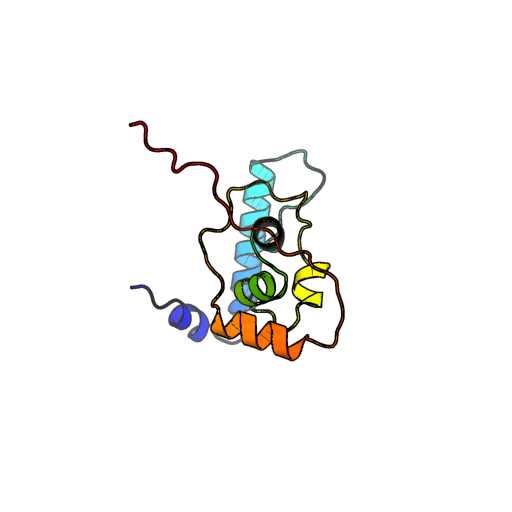Protein AF-A0A840Y931-F1 (afdb_monomer)

Solvent-accessible surface area (backbone atoms only — not comparable to full-atom values): 7935 Å² total; per-residue (Å²): 135,86,66,68,71,61,68,65,74,71,53,57,96,63,45,62,60,52,50,54,51,51,54,47,53,51,45,46,51,54,44,49,70,76,49,74,85,64,96,70,85,75,50,86,59,50,59,57,20,39,54,44,2,21,30,55,71,76,38,55,54,31,36,36,5,39,62,72,72,43,83,43,45,64,62,50,60,68,80,37,39,52,53,90,60,39,87,63,76,69,62,85,77,76,48,55,64,71,57,15,51,52,34,39,63,78,41,70,85,64,83,76,94,73,81,85,74,80,90,69,83,90,82,87,80,79,86,128

Organism: NCBI:txid693023

Radius of gyration: 18.55 Å; Cα contacts (8 Å, |Δi|>4): 107; chains: 1; bounding box: 59×36×40 Å

Sequence (128 aa):
MVRWVSIVGALGPGDFDRLQRRVTALLSRANALAFPNRRASVTLYTARHLAAAAAKCVFDQAGVAALLGHRSTATAGAHYGRRSRAQFAPPTARPDPALAARIAELNSGRGNTTRPITSQRPGDATPG

pLDDT: mean 75.12, std 17.84, range [35.53, 91.5]

Structure (mmCIF, N/CA/C/O backbone):
data_AF-A0A840Y931-F1
#
_entry.id   AF-A0A840Y931-F1
#
loop_
_atom_site.group_PDB
_atom_site.id
_atom_site.type_symbol
_atom_site.label_atom_id
_atom_site.label_alt_id
_atom_site.label_comp_id
_atom_site.label_asym_id
_atom_site.label_entity_id
_atom_site.label_seq_id
_atom_site.pdbx_PDB_ins_code
_atom_site.Cartn_x
_atom_site.Cartn_y
_atom_site.Cartn_z
_atom_site.occupancy
_atom_site.B_iso_or_equiv
_atom_site.auth_seq_id
_atom_site.auth_comp_id
_atom_site.auth_asym_id
_atom_site.auth_atom_id
_atom_site.pdbx_PDB_model_num
ATOM 1 N N . MET A 1 1 ? -2.772 -26.741 -2.389 1.00 36.78 1 MET A N 1
ATOM 2 C CA . MET A 1 1 ? -2.293 -25.536 -3.104 1.00 36.78 1 MET A CA 1
ATOM 3 C C . MET A 1 1 ? -3.514 -24.739 -3.560 1.00 36.78 1 MET A C 1
ATOM 5 O O . MET A 1 1 ? -4.172 -25.141 -4.509 1.00 36.78 1 MET A O 1
ATOM 9 N N . VAL A 1 2 ? -3.918 -23.700 -2.819 1.00 36.84 2 VAL A N 1
ATOM 10 C CA . VAL A 1 2 ? -5.171 -22.969 -3.098 1.00 36.84 2 VAL A CA 1
ATOM 11 C C . VAL A 1 2 ? -4.934 -21.976 -4.238 1.00 36.84 2 VAL A C 1
ATOM 13 O O . VAL A 1 2 ? -4.212 -20.991 -4.088 1.00 36.84 2 VAL A O 1
ATOM 16 N N . ARG A 1 3 ? -5.524 -22.260 -5.401 1.00 40.75 3 ARG A N 1
ATOM 17 C CA . ARG A 1 3 ? -5.450 -21.444 -6.620 1.00 40.75 3 ARG A CA 1
ATOM 18 C C . ARG A 1 3 ? -6.400 -20.245 -6.481 1.00 40.75 3 ARG A C 1
ATOM 20 O O . ARG A 1 3 ? -7.541 -20.302 -6.935 1.00 40.75 3 ARG A O 1
ATOM 27 N N . TRP A 1 4 ? -5.926 -19.175 -5.837 1.00 38.84 4 TRP A N 1
ATOM 28 C CA . TRP A 1 4 ? -6.674 -17.939 -5.524 1.00 38.84 4 TRP A CA 1
ATOM 29 C C . TRP A 1 4 ? -7.435 -17.317 -6.708 1.00 38.84 4 TRP A C 1
ATOM 31 O O . TRP A 1 4 ? -8.484 -16.708 -6.514 1.00 38.84 4 TRP A O 1
ATOM 41 N N . VAL A 1 5 ? -6.952 -17.520 -7.936 1.00 44.88 5 VAL A N 1
ATOM 42 C CA . VAL A 1 5 ? -7.572 -17.002 -9.169 1.00 44.88 5 VAL A CA 1
ATOM 43 C C . VAL A 1 5 ? -8.996 -17.543 -9.384 1.00 44.88 5 VAL A C 1
ATOM 45 O O . VAL A 1 5 ? -9.836 -16.858 -9.959 1.00 44.88 5 VAL A O 1
ATOM 48 N N . SER A 1 6 ? -9.312 -18.726 -8.852 1.00 40.34 6 SER A N 1
ATOM 49 C CA . SER A 1 6 ? -10.611 -19.384 -9.069 1.00 40.34 6 SER A CA 1
ATOM 50 C C . SER A 1 6 ? -11.739 -18.815 -8.197 1.00 40.34 6 SER A C 1
ATOM 52 O O . SER A 1 6 ? -12.903 -18.956 -8.546 1.00 40.34 6 SER A O 1
ATOM 54 N N . ILE A 1 7 ? -11.417 -18.152 -7.078 1.00 51.59 7 ILE A N 1
ATOM 55 C CA . ILE A 1 7 ? -12.429 -17.586 -6.164 1.00 51.59 7 ILE A CA 1
ATOM 56 C C . ILE A 1 7 ? -13.016 -16.290 -6.734 1.00 51.59 7 ILE A C 1
ATOM 58 O O . ILE A 1 7 ? -14.196 -16.009 -6.556 1.00 51.59 7 ILE A O 1
ATOM 62 N N . VAL A 1 8 ? -12.205 -15.503 -7.444 1.00 50.31 8 VAL A N 1
ATOM 63 C CA . VAL A 1 8 ? -12.640 -14.211 -7.995 1.00 50.31 8 VAL A CA 1
ATOM 64 C C . VAL A 1 8 ? -13.405 -14.391 -9.310 1.00 50.31 8 VAL A C 1
ATOM 66 O O . VAL A 1 8 ? -14.320 -13.625 -9.587 1.00 50.31 8 VAL A O 1
ATOM 69 N N . GLY A 1 9 ? -13.088 -15.431 -10.090 1.00 48.31 9 GLY A N 1
ATOM 70 C CA . GLY A 1 9 ? -13.743 -15.709 -11.375 1.00 48.31 9 GLY A CA 1
ATOM 71 C C . GLY A 1 9 ? -15.190 -16.214 -11.286 1.00 48.31 9 GLY A C 1
ATOM 72 O O . GLY A 1 9 ? -15.865 -16.256 -12.306 1.00 48.31 9 GLY A O 1
ATOM 73 N N . ALA A 1 10 ? -15.671 -16.587 -10.095 1.00 55.75 10 ALA A N 1
ATOM 74 C CA . ALA A 1 10 ? -17.025 -17.112 -9.880 1.00 55.75 10 ALA A CA 1
ATOM 75 C C . ALA A 1 10 ? -18.044 -16.050 -9.421 1.00 55.75 10 ALA A C 1
ATOM 77 O O . ALA A 1 10 ? -19.200 -16.377 -9.167 1.00 55.75 10 ALA A O 1
ATOM 78 N N . LEU A 1 11 ? -17.614 -14.797 -9.266 1.00 59.50 11 LEU A N 1
ATOM 79 C CA . LEU A 1 11 ? -18.446 -13.709 -8.764 1.00 59.50 11 LEU A CA 1
ATOM 80 C C . LEU A 1 11 ? -19.190 -13.061 -9.937 1.00 59.50 11 LEU A C 1
ATOM 82 O O . LEU A 1 11 ? -18.570 -12.546 -10.869 1.00 59.50 11 LEU A O 1
ATOM 86 N N . GLY A 1 12 ? -20.519 -13.110 -9.898 1.00 66.06 12 GLY A N 1
ATOM 87 C CA . GLY A 1 12 ? -21.378 -12.474 -10.887 1.00 66.06 12 GLY A CA 1
ATOM 88 C C . GLY A 1 12 ? -21.274 -10.943 -10.849 1.00 66.06 12 GLY A C 1
ATOM 89 O O . GLY A 1 12 ? -20.662 -10.362 -9.942 1.00 66.06 12 GLY A O 1
ATOM 90 N N . PRO A 1 13 ? -21.879 -10.242 -11.822 1.00 69.31 13 PRO A N 1
ATOM 91 C CA . PRO A 1 13 ? -21.916 -8.782 -11.823 1.00 69.31 13 PRO A CA 1
ATOM 92 C C . PRO A 1 13 ? -22.471 -8.243 -10.490 1.00 69.31 13 PRO A C 1
ATOM 94 O O . PRO A 1 13 ? -23.592 -8.561 -10.103 1.00 69.31 13 PRO A O 1
ATOM 97 N N . GLY A 1 14 ? -21.680 -7.444 -9.764 1.00 72.19 14 GLY A N 1
ATOM 98 C CA . GLY A 1 14 ? -22.058 -6.839 -8.474 1.00 72.19 14 GLY A CA 1
ATOM 99 C C . GLY A 1 14 ? -21.663 -7.625 -7.212 1.00 72.19 14 GLY A C 1
ATOM 100 O O . GLY A 1 14 ? -21.750 -7.087 -6.100 1.00 72.19 14 GLY A O 1
ATOM 101 N N . ASP A 1 15 ? -21.161 -8.854 -7.348 1.00 80.56 15 ASP A N 1
ATOM 102 C CA . ASP A 1 15 ? -20.706 -9.655 -6.205 1.00 80.56 15 ASP A CA 1
ATOM 103 C C . ASP A 1 15 ? -19.435 -9.089 -5.560 1.00 80.56 15 ASP A C 1
ATOM 105 O O . ASP A 1 15 ? -19.287 -9.125 -4.334 1.00 80.56 15 ASP A O 1
ATOM 109 N N . PHE A 1 16 ? -18.549 -8.490 -6.362 1.00 78.56 16 PHE A N 1
ATOM 110 C CA . PHE A 1 16 ? -17.375 -7.785 -5.850 1.00 78.56 16 PHE A CA 1
ATOM 111 C C . PHE A 1 16 ? -17.772 -6.605 -4.957 1.00 78.56 16 PHE A C 1
ATOM 113 O O . PHE A 1 16 ? -17.297 -6.507 -3.826 1.00 78.56 16 PHE A O 1
ATOM 120 N N . ASP A 1 17 ? -18.705 -5.760 -5.401 1.00 81.25 17 ASP A N 1
ATOM 121 C CA . ASP A 1 17 ? -19.166 -4.615 -4.611 1.00 81.25 17 ASP A CA 1
ATOM 122 C C . ASP A 1 17 ? -19.851 -5.070 -3.322 1.00 81.25 17 ASP A C 1
ATOM 124 O O . ASP A 1 17 ? -19.678 -4.473 -2.254 1.00 81.25 17 ASP A O 1
ATOM 128 N N . ARG A 1 18 ? -20.629 -6.157 -3.394 1.00 83.19 18 ARG A N 1
ATOM 129 C CA . ARG A 1 18 ? -21.275 -6.755 -2.223 1.00 83.19 18 ARG A CA 1
ATOM 130 C C . ARG A 1 18 ? -20.243 -7.274 -1.226 1.00 83.19 18 ARG A C 1
ATOM 132 O O . ARG A 1 18 ? -20.386 -7.016 -0.027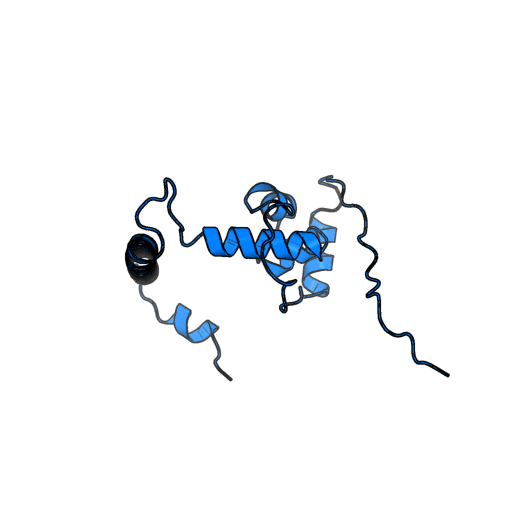 1.00 83.19 18 ARG A O 1
ATOM 139 N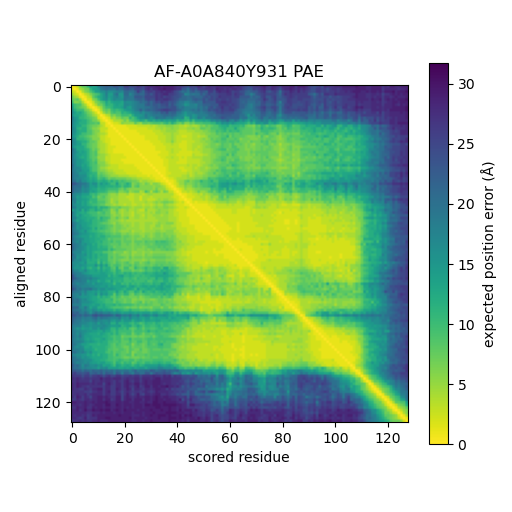 N . LEU A 1 19 ? -19.214 -7.973 -1.700 1.00 85.69 19 LEU A N 1
ATOM 140 C CA . LEU A 1 19 ? -18.099 -8.431 -0.875 1.00 85.69 19 LEU A CA 1
ATOM 141 C C . LEU A 1 19 ? -17.368 -7.238 -0.252 1.00 85.69 19 LEU A C 1
ATOM 143 O O . LEU A 1 19 ? -17.218 -7.184 0.968 1.00 85.69 19 LEU A O 1
ATOM 147 N N . GLN A 1 20 ? -16.991 -6.247 -1.058 1.00 85.50 20 GLN A N 1
ATOM 148 C CA . GLN A 1 20 ? -16.291 -5.049 -0.604 1.00 85.50 20 GLN A CA 1
ATOM 149 C C . GLN A 1 20 ? -17.086 -4.305 0.478 1.00 85.50 20 GLN A C 1
ATOM 151 O O . GLN A 1 20 ? -16.518 -3.950 1.517 1.00 85.50 20 GLN A O 1
ATOM 156 N N . ARG A 1 21 ? -18.403 -4.123 0.297 1.00 86.25 21 ARG A N 1
ATOM 157 C CA . ARG A 1 21 ? -19.286 -3.516 1.310 1.00 86.25 21 ARG A CA 1
ATOM 158 C C . ARG A 1 21 ? -19.293 -4.315 2.610 1.00 86.25 21 ARG A C 1
ATOM 160 O O . ARG A 1 21 ? -19.166 -3.730 3.683 1.00 86.25 21 ARG A O 1
ATOM 167 N N . ARG A 1 22 ? -19.402 -5.643 2.527 1.00 89.44 22 ARG A N 1
ATOM 168 C CA . ARG A 1 22 ? -19.429 -6.523 3.707 1.00 89.44 22 ARG A CA 1
ATOM 169 C C . ARG A 1 22 ? -18.117 -6.493 4.484 1.00 89.44 22 ARG A C 1
ATOM 171 O O . ARG A 1 22 ? -18.151 -6.332 5.701 1.00 89.44 22 ARG A O 1
ATOM 178 N N . VAL A 1 23 ? -16.975 -6.587 3.802 1.00 89.00 23 VAL A N 1
ATOM 179 C CA . VAL A 1 23 ? -15.663 -6.509 4.468 1.00 89.00 23 VAL A CA 1
ATOM 180 C C . VAL A 1 23 ? -15.453 -5.118 5.071 1.00 89.00 23 VAL A C 1
ATOM 182 O O . VAL A 1 23 ? -14.980 -5.012 6.199 1.00 89.00 23 VAL A O 1
ATOM 185 N N . THR A 1 24 ? -15.872 -4.053 4.379 1.00 88.00 24 THR A N 1
ATOM 186 C CA . THR A 1 24 ? -15.815 -2.684 4.921 1.00 88.00 24 THR A CA 1
ATOM 187 C C . THR A 1 24 ? -16.647 -2.548 6.196 1.00 88.00 24 THR A C 1
ATOM 189 O O . THR A 1 24 ? -16.151 -2.025 7.190 1.00 88.00 24 THR A O 1
ATOM 192 N N . ALA A 1 25 ? -17.886 -3.050 6.205 1.00 88.19 25 ALA A N 1
ATOM 193 C CA . ALA A 1 25 ? -18.755 -3.001 7.381 1.00 88.19 25 ALA A CA 1
ATOM 194 C C . ALA A 1 25 ? -18.170 -3.789 8.565 1.00 88.19 25 ALA A C 1
ATOM 196 O O . ALA A 1 25 ? -18.157 -3.295 9.696 1.00 88.19 25 ALA A O 1
ATOM 197 N N . LEU A 1 26 ? -17.635 -4.986 8.301 1.00 91.44 26 LEU A N 1
ATOM 198 C CA . LEU A 1 26 ? -16.978 -5.808 9.316 1.00 91.44 26 LEU A CA 1
ATOM 199 C C . LEU A 1 26 ? -15.762 -5.092 9.913 1.00 91.44 26 LEU A C 1
ATOM 201 O O . LEU A 1 26 ? -15.631 -5.022 11.135 1.00 91.44 26 LEU A O 1
ATOM 205 N N . LEU A 1 27 ? -14.907 -4.524 9.060 1.00 89.69 27 LEU A N 1
ATOM 206 C CA . LEU A 1 27 ? -13.737 -3.771 9.492 1.00 89.69 27 LEU A CA 1
ATOM 207 C C . LEU A 1 27 ? -14.144 -2.563 10.337 1.00 89.69 27 LEU A C 1
ATOM 209 O O . LEU A 1 27 ? -13.585 -2.373 11.410 1.00 89.69 27 LEU A O 1
ATOM 213 N N . SER A 1 28 ? -15.145 -1.789 9.911 1.00 86.94 28 SER A N 1
ATOM 214 C CA . SER A 1 28 ? -15.655 -0.647 10.678 1.00 86.94 28 SER A CA 1
ATOM 215 C C . SER A 1 28 ? -16.120 -1.053 12.076 1.00 86.94 28 SER A C 1
ATOM 217 O O . SER A 1 28 ? -15.774 -0.381 13.050 1.00 86.94 28 SER A O 1
ATOM 219 N N . ARG A 1 29 ? -16.842 -2.176 12.195 1.00 89.44 29 ARG A N 1
ATOM 220 C CA . ARG A 1 29 ? -17.298 -2.706 13.488 1.00 89.44 29 ARG A CA 1
ATOM 221 C C . ARG A 1 29 ? -16.130 -3.150 14.369 1.00 89.44 29 ARG A C 1
ATOM 223 O O . ARG A 1 29 ? -16.054 -2.732 15.520 1.00 89.44 29 ARG A O 1
ATOM 230 N N . ALA A 1 30 ? -15.215 -3.958 13.833 1.00 91.19 30 ALA A N 1
ATOM 231 C CA . ALA A 1 30 ? -14.033 -4.420 14.565 1.00 91.19 30 ALA A CA 1
ATOM 232 C C . ALA A 1 30 ? -13.182 -3.241 15.047 1.00 91.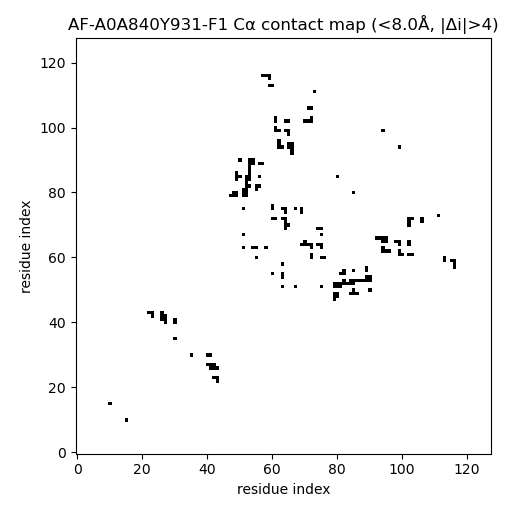19 30 ALA A C 1
ATOM 234 O O . ALA A 1 30 ? -12.724 -3.200 16.186 1.00 91.19 30 ALA A O 1
ATOM 235 N N . ASN A 1 31 ? -13.036 -2.239 14.189 1.00 89.62 31 ASN A N 1
ATOM 236 C CA . ASN A 1 31 ? -12.317 -1.028 14.497 1.00 89.62 31 ASN A CA 1
ATOM 237 C C . ASN A 1 31 ? -13.019 -0.293 15.653 1.00 89.62 31 ASN A C 1
ATOM 239 O O . ASN A 1 31 ? -12.383 -0.030 16.667 1.00 89.62 31 ASN A O 1
ATOM 243 N N . ALA A 1 32 ? -14.324 -0.001 15.574 1.00 88.81 32 ALA A N 1
ATOM 244 C CA . ALA A 1 32 ? -15.068 0.656 16.662 1.00 88.81 32 ALA A CA 1
ATOM 245 C C . ALA A 1 32 ? -14.888 -0.027 18.034 1.00 88.81 32 ALA A C 1
ATOM 247 O O . ALA A 1 32 ? -14.721 0.667 19.031 1.00 88.81 32 ALA A O 1
ATOM 248 N N . LEU A 1 33 ? -14.833 -1.363 18.064 1.00 91.50 33 LEU A N 1
ATOM 249 C CA . LEU A 1 33 ? -14.558 -2.131 19.283 1.00 91.50 33 LEU A CA 1
ATOM 250 C C . LEU A 1 33 ? -13.111 -1.972 19.776 1.00 91.50 33 LEU A C 1
ATOM 252 O O . LEU A 1 33 ? -12.889 -1.756 20.962 1.00 91.50 33 LEU A O 1
ATOM 256 N N . ALA A 1 34 ? -12.126 -2.065 18.879 1.00 90.25 34 ALA A N 1
ATOM 257 C CA . ALA A 1 34 ? -10.708 -2.028 19.244 1.00 90.25 34 ALA A CA 1
ATOM 258 C C . ALA A 1 34 ? -10.203 -0.625 19.621 1.00 90.25 34 ALA A C 1
ATOM 260 O O . ALA A 1 34 ? -9.295 -0.493 20.437 1.00 90.25 34 ALA A O 1
ATOM 261 N N . PHE A 1 35 ? -10.770 0.431 19.029 1.00 88.44 35 PHE A N 1
ATOM 262 C CA . PHE A 1 35 ? -10.384 1.808 19.347 1.00 88.44 35 PHE A CA 1
ATOM 263 C C . PHE A 1 35 ? -11.614 2.734 19.415 1.00 88.44 35 PHE A C 1
ATOM 265 O O . PHE A 1 35 ? -11.920 3.436 18.447 1.00 88.44 35 PHE A O 1
ATOM 272 N N . PRO A 1 36 ? -12.329 2.761 20.548 1.00 85.62 36 PRO A N 1
ATOM 273 C CA . PRO A 1 36 ? -13.607 3.468 20.666 1.00 85.62 36 PRO A CA 1
ATOM 274 C C . PRO A 1 36 ? -13.497 4.997 20.524 1.00 85.62 36 PRO A C 1
ATOM 276 O O . PRO A 1 36 ? -14.421 5.629 20.029 1.00 85.62 36 PRO A O 1
ATOM 279 N N . ASN A 1 37 ? -12.350 5.595 20.874 1.00 88.50 37 ASN A N 1
ATOM 280 C CA . ASN A 1 37 ? -12.188 7.057 20.966 1.00 88.50 37 ASN A CA 1
ATOM 281 C C . ASN A 1 37 ? -11.360 7.687 19.829 1.00 88.50 37 ASN A C 1
ATOM 283 O O . ASN A 1 37 ? -10.928 8.839 19.928 1.00 88.50 37 ASN A O 1
ATOM 287 N N . ARG A 1 38 ? -11.052 6.946 18.758 1.00 79.12 38 ARG A N 1
ATOM 288 C CA . ARG A 1 38 ? -10.158 7.459 17.705 1.00 79.12 38 ARG A CA 1
ATOM 289 C C . ARG A 1 38 ? -10.880 8.426 16.761 1.00 79.12 38 ARG A C 1
ATOM 291 O O . ARG A 1 38 ? -12.025 8.216 16.375 1.00 79.12 38 ARG A O 1
ATOM 298 N N . ARG A 1 39 ? -10.141 9.424 16.272 1.00 77.94 39 ARG A N 1
ATOM 299 C CA . ARG A 1 39 ? -10.640 10.418 15.304 1.00 77.94 39 ARG A CA 1
ATOM 300 C C . ARG A 1 39 ? -10.683 9.920 13.851 1.00 77.94 39 ARG A C 1
ATOM 302 O O . ARG A 1 39 ? -11.295 10.574 13.018 1.00 77.94 39 ARG A O 1
ATOM 309 N N . ALA A 1 40 ? -10.036 8.794 13.526 1.00 78.38 40 ALA A N 1
ATOM 310 C CA . ALA A 1 40 ? -9.903 8.316 12.145 1.00 78.38 40 ALA A CA 1
ATOM 311 C C . ALA A 1 40 ? -10.208 6.817 11.964 1.00 78.38 40 ALA A C 1
ATOM 313 O O . ALA A 1 40 ? -9.738 5.974 12.715 1.00 78.38 40 ALA A O 1
ATOM 314 N N . SER A 1 41 ? -10.968 6.510 10.910 1.00 80.19 41 SER A N 1
ATOM 315 C CA . SER A 1 41 ? -11.247 5.185 10.325 1.00 80.19 41 SER A CA 1
ATOM 316 C C . SER A 1 41 ? -10.020 4.341 9.912 1.00 80.19 41 SER A C 1
ATOM 318 O O . SER A 1 41 ? -9.286 4.799 9.042 1.00 80.19 41 SER A O 1
ATOM 320 N N . VAL A 1 42 ? -9.821 3.103 10.376 1.00 84.81 42 VAL A N 1
ATOM 321 C CA . VAL A 1 42 ? -9.094 2.091 9.584 1.00 84.81 42 VAL A CA 1
ATOM 322 C C . VAL A 1 42 ? -10.026 1.689 8.444 1.00 84.81 42 VAL A C 1
ATOM 324 O O . VAL A 1 42 ? -11.205 1.418 8.668 1.00 84.81 42 VAL A O 1
ATOM 327 N N . THR A 1 43 ? -9.509 1.687 7.221 1.00 85.94 43 THR A N 1
ATOM 328 C CA . THR A 1 43 ? -10.247 1.338 6.001 1.00 85.94 43 THR A CA 1
ATOM 329 C C . THR A 1 43 ? -9.570 0.164 5.301 1.00 85.94 43 THR A C 1
ATOM 331 O O . THR A 1 43 ? -8.429 -0.178 5.618 1.00 85.94 43 THR A O 1
ATOM 334 N N . LEU A 1 44 ? -10.233 -0.420 4.296 1.00 81.69 44 LEU A N 1
ATOM 335 C CA . LEU A 1 44 ? -9.625 -1.454 3.445 1.00 81.69 44 LEU A CA 1
ATOM 336 C C . LEU A 1 44 ? -8.297 -0.993 2.826 1.00 81.69 44 LEU A C 1
ATOM 338 O O . LEU A 1 44 ? -7.376 -1.785 2.637 1.00 81.69 44 LEU A O 1
ATOM 342 N N . TYR A 1 45 ? -8.169 0.308 2.562 1.00 84.38 45 TYR A N 1
ATOM 343 C CA . TYR A 1 45 ? -6.955 0.884 2.003 1.00 84.38 45 TYR A CA 1
ATOM 344 C C . TYR A 1 45 ? -5.831 1.016 3.030 1.00 84.38 45 TYR A C 1
ATOM 346 O O . TYR A 1 45 ? -4.665 0.979 2.639 1.00 84.38 45 TYR A O 1
ATOM 354 N N . THR A 1 46 ? -6.129 1.115 4.330 1.00 85.62 46 THR A N 1
ATOM 355 C CA . THR A 1 46 ? -5.110 1.290 5.379 1.00 85.62 46 THR A CA 1
ATOM 356 C C . THR A 1 46 ? -4.069 0.171 5.344 1.00 85.62 46 THR A C 1
ATOM 358 O O . THR A 1 46 ? -2.872 0.455 5.360 1.00 85.62 46 THR A O 1
ATOM 361 N N . ALA A 1 47 ? -4.501 -1.084 5.198 1.00 81.25 47 ALA A N 1
ATOM 362 C CA . ALA A 1 47 ? -3.587 -2.220 5.076 1.00 81.25 47 ALA A CA 1
ATOM 363 C C . ALA A 1 47 ? -2.681 -2.095 3.838 1.00 81.25 47 ALA A C 1
ATOM 365 O O . ALA A 1 47 ? -1.467 -2.267 3.938 1.00 81.25 47 ALA A O 1
ATOM 366 N N . ARG A 1 48 ? -3.244 -1.697 2.687 1.00 84.94 48 ARG A N 1
ATOM 367 C CA . ARG A 1 48 ? -2.478 -1.463 1.450 1.00 84.94 48 ARG A CA 1
ATOM 368 C C . ARG A 1 48 ? -1.465 -0.324 1.614 1.00 84.94 48 ARG A C 1
ATOM 370 O O . ARG A 1 48 ? -0.344 -0.437 1.127 1.00 84.94 48 ARG A O 1
ATOM 377 N N . HIS A 1 49 ? -1.816 0.742 2.339 1.00 88.12 49 HIS A N 1
ATOM 378 C CA . HIS A 1 49 ? -0.892 1.835 2.655 1.00 88.12 49 HIS A CA 1
ATOM 379 C C . HIS A 1 49 ? 0.279 1.381 3.530 1.00 88.12 49 HIS A C 1
ATOM 381 O O . HIS A 1 49 ? 1.411 1.784 3.260 1.00 88.12 49 HIS A O 1
ATOM 387 N N . LEU A 1 50 ? 0.020 0.566 4.554 1.00 88.19 50 LEU A N 1
ATOM 388 C CA . LEU A 1 50 ? 1.053 0.074 5.469 1.00 88.19 50 LEU A CA 1
ATOM 389 C C . LEU A 1 50 ? 1.969 -0.948 4.786 1.00 88.19 50 LEU A C 1
ATOM 391 O O . LEU A 1 50 ? 3.189 -0.838 4.899 1.00 88.19 50 LEU A O 1
ATOM 395 N N . ALA A 1 51 ? 1.405 -1.865 3.997 1.00 85.69 51 ALA A N 1
ATOM 396 C CA . ALA A 1 51 ? 2.178 -2.815 3.197 1.00 85.69 51 ALA A CA 1
ATOM 397 C C . ALA A 1 51 ? 3.093 -2.097 2.190 1.00 85.69 51 ALA A C 1
ATOM 399 O O . ALA A 1 51 ? 4.281 -2.401 2.090 1.00 85.69 51 ALA A O 1
ATOM 400 N N . ALA A 1 52 ? 2.570 -1.086 1.492 1.00 88.69 52 ALA A N 1
ATOM 401 C CA . ALA A 1 52 ? 3.360 -0.270 0.577 1.00 88.69 52 ALA A CA 1
ATOM 402 C C . ALA A 1 52 ? 4.452 0.540 1.297 1.00 88.69 52 ALA A C 1
ATOM 404 O O . ALA A 1 52 ? 5.556 0.668 0.773 1.00 88.69 52 ALA A O 1
ATOM 405 N N . ALA A 1 53 ? 4.173 1.080 2.489 1.00 89.62 53 ALA A N 1
ATOM 406 C CA . ALA A 1 53 ? 5.176 1.776 3.293 1.00 89.62 53 ALA A CA 1
ATOM 407 C C . ALA A 1 53 ? 6.340 0.846 3.665 1.00 89.62 53 ALA A C 1
ATOM 409 O O . ALA A 1 53 ? 7.492 1.223 3.456 1.00 89.62 53 ALA A O 1
ATOM 410 N N . ALA A 1 54 ? 6.042 -0.374 4.127 1.00 89.69 54 ALA A N 1
ATOM 411 C CA . ALA A 1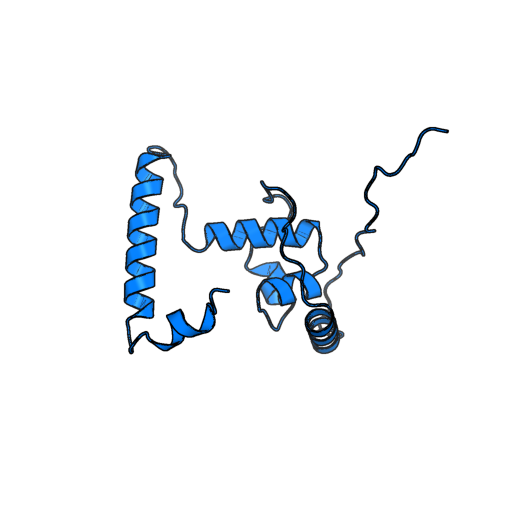 54 ? 7.048 -1.389 4.438 1.00 89.69 54 ALA A CA 1
ATOM 412 C C . ALA A 1 54 ? 7.851 -1.807 3.193 1.00 89.69 54 ALA A C 1
ATOM 414 O O . ALA A 1 54 ? 9.077 -1.877 3.241 1.00 89.69 54 ALA A O 1
ATOM 415 N N . ALA A 1 55 ? 7.187 -2.005 2.049 1.00 88.94 55 ALA A N 1
ATOM 416 C CA . ALA A 1 55 ? 7.856 -2.334 0.791 1.00 88.94 55 ALA A CA 1
ATOM 417 C C . ALA A 1 55 ? 8.825 -1.238 0.333 1.00 88.94 55 ALA A C 1
ATOM 419 O O . ALA A 1 55 ? 9.942 -1.544 -0.075 1.00 88.94 55 ALA A O 1
ATOM 420 N N . LYS A 1 56 ? 8.450 0.039 0.475 1.00 89.81 56 LYS A N 1
ATOM 421 C CA . LYS A 1 56 ? 9.318 1.180 0.137 1.00 89.81 56 LYS A CA 1
ATOM 422 C C . LYS A 1 56 ? 10.576 1.269 1.003 1.00 89.81 56 LYS A C 1
ATOM 424 O O . LYS A 1 56 ? 11.494 1.988 0.615 1.00 89.81 56 LYS A O 1
ATOM 429 N N . CYS A 1 57 ? 10.611 0.625 2.170 1.00 88.62 57 CYS A N 1
ATOM 430 C CA . CYS A 1 57 ? 11.805 0.581 3.017 1.00 88.62 57 CYS A CA 1
ATOM 431 C C . CYS A 1 57 ? 12.853 -0.416 2.507 1.00 88.62 57 CYS A C 1
ATOM 433 O O . CYS A 1 57 ? 14.017 -0.292 2.868 1.00 88.62 57 CYS A O 1
ATOM 435 N N . VAL A 1 58 ? 12.447 -1.387 1.685 1.00 89.94 58 VAL A N 1
ATOM 436 C CA . VAL A 1 58 ? 13.295 -2.513 1.263 1.00 89.94 58 VAL A CA 1
ATOM 437 C C . VAL A 1 58 ? 13.578 -2.483 -0.234 1.00 89.94 58 VAL A C 1
ATOM 439 O O . VAL A 1 58 ? 14.685 -2.796 -0.656 1.00 89.94 58 VAL A O 1
ATOM 442 N N . PHE A 1 59 ? 12.576 -2.129 -1.036 1.00 89.44 59 PHE A N 1
ATOM 443 C CA . PHE A 1 59 ? 12.628 -2.217 -2.489 1.00 89.44 59 PHE A CA 1
ATOM 444 C C . PHE A 1 59 ? 12.680 -0.834 -3.137 1.00 89.44 59 PHE A C 1
ATOM 446 O O . PHE A 1 59 ? 12.236 0.177 -2.577 1.00 89.44 59 PHE A O 1
ATOM 453 N N . ASP A 1 60 ? 13.208 -0.808 -4.353 1.00 88.88 60 ASP A N 1
ATOM 454 C CA . ASP A 1 60 ? 13.165 0.340 -5.243 1.00 88.88 60 ASP A CA 1
ATOM 455 C C . ASP A 1 60 ? 11.744 0.567 -5.796 1.00 88.88 60 ASP A C 1
ATOM 457 O O . ASP A 1 60 ? 10.818 -0.214 -5.568 1.00 88.88 60 ASP A O 1
ATOM 461 N N . GLN A 1 61 ? 11.528 1.670 -6.517 1.00 87.19 61 GLN A N 1
ATOM 462 C CA . GLN A 1 61 ? 10.184 2.002 -6.998 1.00 87.19 61 GLN A CA 1
ATOM 463 C C . GLN A 1 61 ? 9.624 0.969 -7.979 1.00 87.19 61 GLN A C 1
ATOM 465 O O . GLN A 1 61 ? 8.419 0.711 -7.947 1.00 87.19 61 GLN A O 1
ATOM 470 N N . ALA A 1 62 ? 10.471 0.378 -8.825 1.00 88.62 62 ALA A N 1
ATOM 471 C CA . ALA A 1 62 ? 10.054 -0.653 -9.765 1.00 88.62 62 ALA A CA 1
ATOM 472 C C . ALA A 1 62 ? 9.664 -1.946 -9.034 1.00 88.62 62 ALA A C 1
ATOM 474 O O . ALA A 1 62 ? 8.598 -2.499 -9.311 1.00 88.62 62 ALA A O 1
ATOM 475 N N . GLY A 1 63 ? 10.436 -2.366 -8.027 1.00 88.38 63 GLY A N 1
ATOM 476 C CA . GLY A 1 63 ? 10.091 -3.491 -7.162 1.00 88.38 63 GLY A CA 1
ATOM 477 C C . GLY A 1 63 ? 8.810 -3.256 -6.357 1.00 88.38 63 GLY A C 1
ATOM 478 O O . GLY A 1 63 ? 7.943 -4.127 -6.303 1.00 88.38 63 GLY A O 1
ATOM 479 N N . VAL A 1 64 ? 8.616 -2.062 -5.788 1.00 89.62 64 VAL A N 1
ATOM 480 C CA . VAL A 1 64 ? 7.357 -1.715 -5.099 1.00 89.62 64 VAL A CA 1
ATOM 481 C C . VAL A 1 64 ? 6.173 -1.728 -6.071 1.00 89.62 64 VAL A C 1
ATOM 483 O O . VAL A 1 64 ? 5.099 -2.220 -5.723 1.00 89.62 64 VAL A O 1
ATOM 486 N N . ALA A 1 65 ? 6.342 -1.204 -7.287 1.00 88.69 65 ALA A N 1
ATOM 487 C CA . ALA A 1 65 ? 5.302 -1.225 -8.310 1.00 88.69 65 ALA A CA 1
ATOM 488 C C . ALA A 1 65 ? 4.946 -2.660 -8.723 1.00 88.69 65 ALA A C 1
ATOM 490 O O . ALA A 1 65 ? 3.762 -2.993 -8.744 1.00 88.69 65 ALA A O 1
ATOM 491 N N . ALA A 1 66 ? 5.944 -3.520 -8.943 1.00 90.44 66 ALA A N 1
ATOM 492 C CA . ALA A 1 66 ? 5.745 -4.937 -9.233 1.00 90.44 66 ALA A CA 1
ATOM 493 C C . ALA A 1 66 ? 4.978 -5.644 -8.103 1.00 90.44 66 ALA A C 1
ATOM 495 O O . ALA A 1 66 ? 3.989 -6.326 -8.362 1.00 90.44 66 ALA A O 1
ATOM 496 N N . LEU A 1 67 ? 5.369 -5.415 -6.844 1.00 89.44 67 LEU A N 1
ATOM 497 C CA . LEU A 1 67 ? 4.729 -6.028 -5.676 1.00 89.44 67 LEU A CA 1
ATOM 498 C C . LEU A 1 67 ? 3.261 -5.603 -5.508 1.00 89.44 67 LEU A C 1
ATOM 500 O O . LEU A 1 67 ? 2.424 -6.388 -5.071 1.00 89.44 67 LEU A O 1
ATOM 504 N N . LEU A 1 68 ? 2.941 -4.350 -5.839 1.00 87.19 68 LEU A N 1
ATOM 505 C CA . LEU A 1 68 ? 1.590 -3.803 -5.699 1.00 87.19 68 LEU A CA 1
ATOM 506 C C . LEU A 1 68 ? 0.722 -3.985 -6.955 1.00 87.19 68 LEU A C 1
ATOM 508 O O . LEU A 1 68 ? -0.461 -3.627 -6.921 1.00 87.19 68 LEU A O 1
ATOM 512 N N . GLY A 1 69 ? 1.283 -4.532 -8.038 1.00 87.56 69 GLY A N 1
ATOM 513 C CA . GLY A 1 69 ? 0.595 -4.719 -9.315 1.00 87.56 69 GLY A CA 1
ATOM 514 C C . GLY A 1 69 ? 0.373 -3.418 -10.092 1.00 87.56 69 GLY A C 1
ATOM 515 O O . GLY A 1 69 ? -0.635 -3.272 -10.779 1.00 87.56 69 GLY A O 1
ATOM 516 N N . HIS A 1 70 ? 1.274 -2.441 -9.970 1.00 87.19 70 HIS A N 1
ATOM 517 C CA . HIS A 1 70 ? 1.214 -1.197 -10.737 1.00 87.19 70 HIS A CA 1
ATOM 518 C C . HIS A 1 70 ? 2.109 -1.251 -11.970 1.00 87.19 70 HIS A C 1
ATOM 520 O O . HIS A 1 70 ? 3.244 -1.711 -11.918 1.00 87.19 70 HIS A O 1
ATOM 526 N N . ARG A 1 71 ? 1.628 -0.659 -13.067 1.00 85.31 71 ARG A N 1
ATOM 527 C CA . ARG A 1 71 ? 2.423 -0.438 -14.284 1.00 85.31 71 ARG A CA 1
ATOM 528 C C . ARG A 1 71 ? 3.347 0.786 -14.189 1.00 85.31 71 ARG A C 1
ATOM 530 O O . ARG A 1 71 ? 4.323 0.879 -14.926 1.00 85.31 71 ARG A O 1
ATOM 537 N N . SER A 1 72 ? 3.027 1.737 -13.307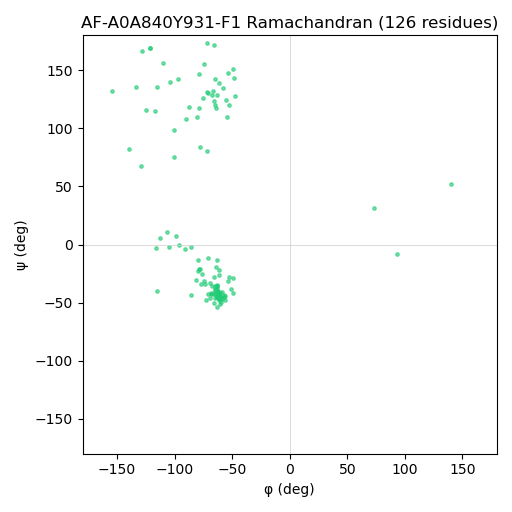 1.00 82.62 72 SER A N 1
ATOM 538 C CA . SER A 1 72 ? 3.761 2.996 -13.135 1.00 82.62 72 SER A CA 1
ATOM 539 C C . SER A 1 72 ? 4.404 3.098 -11.754 1.00 82.62 72 SER A C 1
ATOM 541 O O . SER A 1 72 ? 3.757 2.856 -10.729 1.00 82.62 72 SER A O 1
ATOM 543 N N . THR A 1 73 ? 5.664 3.535 -11.734 1.00 80.94 73 THR A N 1
ATOM 544 C CA . THR A 1 73 ? 6.430 3.832 -10.515 1.00 80.94 73 THR A CA 1
ATOM 545 C C . THR A 1 73 ? 5.873 5.046 -9.764 1.00 80.94 73 THR A C 1
ATOM 547 O O . THR A 1 73 ? 5.801 5.030 -8.533 1.00 80.94 73 THR A O 1
ATOM 550 N N . ALA A 1 74 ? 5.380 6.061 -10.482 1.00 78.12 74 ALA A N 1
ATOM 551 C CA . ALA A 1 74 ? 4.788 7.265 -9.894 1.00 78.12 74 ALA A CA 1
ATOM 552 C C . ALA A 1 74 ? 3.546 6.938 -9.049 1.00 78.12 74 ALA A C 1
ATOM 554 O O . ALA A 1 74 ? 3.439 7.370 -7.898 1.00 78.12 74 ALA A O 1
ATOM 555 N N . THR A 1 75 ? 2.644 6.103 -9.576 1.00 76.44 75 THR A N 1
ATOM 556 C CA . THR A 1 75 ? 1.437 5.666 -8.857 1.00 76.44 75 THR A CA 1
ATOM 557 C C . THR A 1 75 ? 1.789 4.886 -7.588 1.00 76.44 75 THR A C 1
ATOM 559 O O . THR A 1 75 ? 1.193 5.111 -6.532 1.00 76.44 75 THR A O 1
ATOM 562 N N . ALA A 1 76 ? 2.801 4.014 -7.663 1.00 73.38 76 ALA A N 1
ATOM 563 C CA . ALA A 1 76 ? 3.291 3.251 -6.516 1.00 73.38 76 ALA A CA 1
ATOM 564 C C . ALA A 1 76 ? 3.914 4.155 -5.429 1.00 73.38 76 ALA A C 1
ATOM 566 O O . ALA A 1 76 ? 3.752 3.911 -4.226 1.00 73.38 76 ALA A O 1
ATOM 567 N N . GLY A 1 77 ? 4.594 5.227 -5.841 1.00 71.50 77 GLY A N 1
ATOM 568 C CA . GLY A 1 77 ? 5.215 6.206 -4.953 1.00 71.50 77 GLY A CA 1
ATOM 569 C C . GLY A 1 77 ? 4.216 7.130 -4.250 1.00 71.50 77 GLY A C 1
ATOM 570 O O . GLY A 1 77 ? 4.306 7.289 -3.028 1.00 71.50 77 GLY A O 1
ATOM 571 N N . ALA A 1 78 ? 3.265 7.698 -4.996 1.00 76.81 78 ALA A N 1
ATOM 572 C CA . ALA A 1 78 ? 2.450 8.835 -4.559 1.00 76.81 78 ALA A CA 1
ATOM 573 C C . ALA A 1 78 ? 1.202 8.458 -3.744 1.00 76.81 78 ALA A C 1
ATOM 575 O O . ALA A 1 78 ? 0.925 9.084 -2.723 1.00 76.81 78 ALA A O 1
ATOM 576 N N . HIS A 1 79 ? 0.461 7.425 -4.156 1.00 76.44 79 HIS A N 1
ATOM 577 C CA . HIS A 1 79 ? -0.869 7.146 -3.593 1.00 76.44 79 HIS A CA 1
ATOM 578 C C . HIS A 1 79 ? -0.851 6.312 -2.313 1.00 76.44 79 HIS A C 1
ATOM 580 O O . HIS A 1 79 ? -1.902 6.070 -1.730 1.00 76.44 79 HIS A O 1
ATOM 586 N N . TYR A 1 80 ? 0.323 5.875 -1.855 1.00 82.75 80 TYR A N 1
ATOM 587 C CA . TYR A 1 80 ? 0.445 4.961 -0.721 1.00 82.75 80 TYR A CA 1
ATOM 588 C C . TYR A 1 80 ? 1.285 5.519 0.421 1.00 82.75 80 TYR A C 1
ATOM 590 O O . TYR A 1 80 ? 1.969 6.529 0.273 1.00 82.75 80 TYR A O 1
ATOM 598 N N . GLY A 1 81 ? 1.251 4.836 1.573 1.00 78.81 81 GLY A N 1
ATOM 599 C CA . GLY A 1 81 ? 1.980 5.242 2.774 1.00 78.81 81 GLY A CA 1
ATOM 600 C C . GLY A 1 81 ? 3.449 5.577 2.491 1.00 78.81 81 GLY A C 1
ATOM 601 O O . GLY A 1 81 ? 4.096 4.967 1.633 1.00 78.81 81 GLY A O 1
ATOM 602 N N . ARG A 1 82 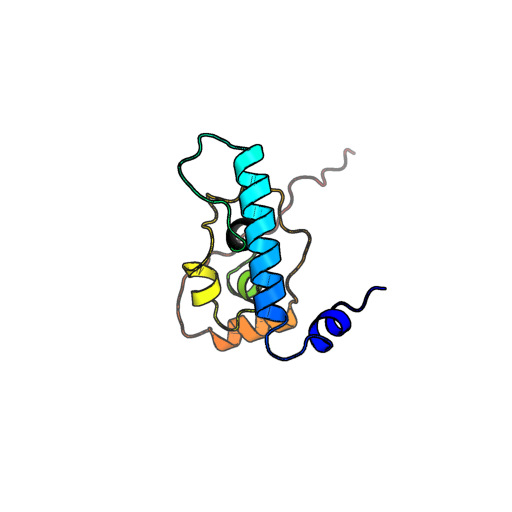? 3.964 6.596 3.187 1.00 83.94 82 ARG A N 1
ATOM 603 C CA . ARG A 1 82 ? 5.385 6.979 3.147 1.00 83.94 82 ARG A CA 1
ATOM 604 C C . ARG A 1 82 ? 6.215 5.972 3.945 1.00 83.94 82 ARG A C 1
ATOM 606 O O . ARG A 1 82 ? 5.690 5.385 4.884 1.00 83.94 82 ARG A O 1
ATOM 613 N N . ARG A 1 83 ? 7.513 5.845 3.634 1.00 85.06 83 ARG A N 1
ATOM 614 C CA . ARG A 1 83 ? 8.465 4.983 4.374 1.00 85.06 83 ARG A CA 1
ATOM 615 C C . ARG A 1 83 ? 8.399 5.191 5.890 1.00 85.06 83 ARG A C 1
ATOM 617 O O . ARG A 1 83 ? 8.357 4.229 6.638 1.00 85.06 83 ARG A O 1
ATOM 624 N N . SER A 1 84 ? 8.284 6.444 6.333 1.00 84.12 84 SER A N 1
ATOM 625 C CA . SER A 1 84 ? 8.183 6.808 7.754 1.00 84.12 84 SER A CA 1
ATOM 626 C C . SER A 1 84 ? 6.943 6.266 8.471 1.00 84.12 84 SER A C 1
ATOM 628 O O . SER A 1 84 ? 6.874 6.325 9.691 1.00 84.12 84 SER A O 1
ATOM 630 N N . ARG A 1 85 ? 5.945 5.763 7.734 1.00 83.81 85 ARG A N 1
ATOM 631 C CA . ARG A 1 85 ? 4.744 5.130 8.293 1.00 83.81 85 ARG A CA 1
ATOM 632 C C . ARG A 1 85 ? 4.822 3.603 8.293 1.00 83.81 85 ARG A C 1
ATOM 634 O O . ARG A 1 85 ? 3.814 2.962 8.576 1.00 83.81 85 ARG A O 1
ATOM 641 N N . ALA A 1 86 ? 5.968 3.016 7.949 1.00 81.75 86 ALA A N 1
ATOM 642 C CA . ALA A 1 86 ? 6.184 1.588 8.123 1.00 81.75 86 ALA A CA 1
ATOM 643 C C . ALA A 1 86 ? 6.184 1.263 9.625 1.00 81.75 86 ALA A C 1
ATOM 645 O O . ALA A 1 86 ? 6.941 1.854 10.385 1.00 81.75 86 ALA A O 1
ATOM 646 N N . GLN A 1 87 ? 5.306 0.352 10.044 1.00 72.38 87 GLN A N 1
ATOM 647 C CA . GLN A 1 87 ? 5.161 -0.066 11.448 1.00 72.38 87 GLN A CA 1
ATOM 648 C C . GLN A 1 87 ? 5.503 -1.546 11.661 1.00 72.38 87 GLN A C 1
ATOM 650 O O . GLN A 1 87 ? 5.468 -2.030 12.786 1.00 72.38 87 GLN A O 1
ATOM 655 N N . PHE A 1 88 ? 5.813 -2.276 10.587 1.00 67.69 88 PHE A N 1
ATOM 656 C CA . PHE A 1 88 ? 5.947 -3.729 10.604 1.00 67.69 88 PHE A CA 1
ATOM 657 C C . PHE A 1 88 ? 7.268 -4.184 9.999 1.00 67.69 88 PHE A C 1
ATOM 659 O O . PHE A 1 88 ? 7.951 -3.425 9.305 1.00 67.69 88 PHE A O 1
ATOM 666 N N . ALA A 1 89 ? 7.572 -5.458 10.244 1.00 68.75 89 ALA A N 1
ATOM 667 C CA . ALA A 1 89 ? 8.659 -6.185 9.613 1.00 68.75 89 ALA A CA 1
ATOM 668 C C . ALA A 1 89 ? 8.641 -6.021 8.077 1.00 68.75 89 ALA A C 1
ATOM 670 O O . ALA A 1 89 ? 7.574 -5.822 7.479 1.00 68.75 89 ALA A O 1
ATOM 671 N N . PRO A 1 90 ? 9.816 -6.103 7.426 1.00 69.62 90 PRO A N 1
ATOM 672 C CA . PRO A 1 90 ? 9.914 -6.027 5.975 1.00 69.62 90 PRO A CA 1
ATOM 673 C C . PRO A 1 90 ? 8.986 -7.055 5.303 1.00 69.62 90 PRO A C 1
ATOM 675 O O . PRO A 1 90 ? 8.778 -8.140 5.855 1.00 69.62 90 PRO A O 1
ATOM 678 N N . PRO A 1 91 ? 8.428 -6.749 4.114 1.00 79.31 91 PRO A N 1
ATOM 679 C CA . PRO A 1 91 ? 7.533 -7.676 3.436 1.00 79.31 91 PRO A CA 1
ATOM 680 C C . PRO A 1 91 ? 8.231 -9.013 3.183 1.00 79.31 91 PRO A C 1
ATOM 682 O O . PRO A 1 91 ? 9.364 -9.051 2.700 1.00 79.31 91 PRO A O 1
ATOM 685 N N . THR A 1 92 ? 7.534 -10.109 3.473 1.00 83.31 92 THR A N 1
ATOM 686 C CA . THR A 1 92 ? 7.999 -11.462 3.140 1.00 83.31 92 THR A CA 1
ATOM 687 C C . THR A 1 92 ? 7.877 -11.741 1.644 1.00 83.31 92 THR A C 1
ATOM 689 O O . THR A 1 92 ? 8.726 -12.415 1.065 1.00 83.31 92 THR A O 1
ATOM 692 N N . ALA A 1 93 ? 6.848 -11.180 1.004 1.00 85.19 93 ALA A N 1
ATOM 693 C CA . ALA A 1 93 ? 6.656 -11.254 -0.435 1.00 85.19 93 ALA A CA 1
ATOM 694 C C . ALA A 1 93 ? 7.762 -10.485 -1.175 1.00 85.19 93 ALA A C 1
ATOM 696 O O . ALA A 1 93 ? 8.077 -9.338 -0.843 1.00 85.19 93 ALA A O 1
ATOM 697 N N . ARG A 1 94 ? 8.342 -11.125 -2.193 1.00 88.06 94 ARG A N 1
ATOM 698 C CA . ARG A 1 94 ? 9.380 -10.546 -3.049 1.00 88.06 94 ARG A CA 1
ATOM 699 C C . ARG A 1 94 ? 8.782 -10.146 -4.398 1.00 88.06 94 ARG A C 1
ATOM 701 O O . ARG A 1 94 ? 7.947 -10.886 -4.916 1.00 88.06 94 ARG A O 1
ATOM 708 N N . PRO A 1 95 ? 9.178 -8.992 -4.958 1.00 89.56 95 PRO A N 1
ATOM 709 C CA . PRO A 1 95 ? 8.787 -8.640 -6.313 1.00 89.56 95 PRO A CA 1
ATOM 710 C C . PRO A 1 95 ? 9.405 -9.619 -7.312 1.00 89.56 95 PRO A C 1
ATOM 712 O O . PRO A 1 95 ? 10.549 -10.041 -7.146 1.00 89.56 95 PRO A O 1
ATOM 715 N N . ASP A 1 96 ? 8.648 -9.953 -8.355 1.00 91.00 96 ASP A N 1
ATOM 716 C CA . ASP A 1 96 ? 9.172 -10.688 -9.503 1.00 91.00 96 ASP A CA 1
ATOM 717 C C . ASP A 1 96 ? 10.219 -9.815 -10.224 1.00 91.00 96 ASP A C 1
ATOM 719 O O . ASP A 1 96 ? 9.879 -8.710 -10.674 1.00 91.00 96 ASP A O 1
ATOM 723 N N . PRO A 1 97 ? 11.483 -10.268 -10.332 1.00 89.06 97 PRO A N 1
ATOM 724 C CA . PRO A 1 97 ? 12.552 -9.482 -10.936 1.00 89.06 97 PRO A CA 1
ATOM 725 C C . PRO A 1 97 ? 12.301 -9.173 -12.417 1.00 89.06 97 PRO A C 1
ATOM 727 O O . PRO A 1 97 ? 12.633 -8.073 -12.860 1.00 89.06 97 PRO A O 1
ATOM 730 N N . ALA A 1 98 ? 11.677 -10.081 -13.176 1.00 89.94 98 ALA A N 1
ATOM 731 C CA . ALA A 1 98 ? 11.402 -9.859 -14.596 1.00 89.94 98 ALA A CA 1
ATOM 732 C C . ALA A 1 98 ? 10.355 -8.752 -14.789 1.00 89.94 98 ALA A C 1
ATOM 734 O O . ALA A 1 98 ? 10.509 -7.859 -15.628 1.00 89.94 98 ALA A O 1
ATOM 735 N N . LEU A 1 99 ? 9.309 -8.762 -13.958 1.00 88.44 99 LEU A N 1
ATOM 736 C CA . LEU A 1 99 ? 8.292 -7.716 -13.956 1.00 88.44 99 LEU A CA 1
ATOM 737 C C . LEU A 1 99 ? 8.866 -6.368 -13.499 1.00 88.44 99 LEU A C 1
ATOM 739 O O . LEU A 1 99 ? 8.562 -5.341 -14.107 1.00 88.44 99 LEU A O 1
ATOM 743 N N . ALA A 1 100 ? 9.704 -6.362 -12.461 1.00 89.50 100 ALA A N 1
ATOM 744 C CA . ALA A 1 100 ? 10.354 -5.148 -11.977 1.00 89.50 100 ALA A CA 1
ATOM 745 C C . ALA A 1 100 ? 11.267 -4.528 -13.049 1.00 89.50 100 ALA A C 1
ATOM 747 O O . ALA A 1 100 ? 11.166 -3.327 -13.297 1.00 89.50 100 ALA A O 1
ATOM 748 N N . ALA A 1 101 ? 12.077 -5.335 -13.742 1.00 89.00 101 ALA A N 1
ATOM 749 C CA . ALA A 1 101 ? 12.924 -4.870 -14.842 1.00 89.00 101 ALA A CA 1
ATOM 750 C C . ALA A 1 101 ? 12.094 -4.250 -15.975 1.00 89.00 101 ALA A C 1
ATOM 752 O O . ALA A 1 101 ? 12.371 -3.133 -16.411 1.00 89.00 101 ALA A O 1
ATOM 753 N N . ARG A 1 102 ? 11.002 -4.913 -16.376 1.00 89.31 102 ARG A N 1
ATOM 754 C CA . ARG A 1 102 ? 10.076 -4.384 -17.387 1.00 89.31 102 ARG A CA 1
ATOM 755 C C . ARG A 1 102 ? 9.439 -3.062 -16.956 1.00 89.31 102 ARG A C 1
ATOM 757 O O . ARG A 1 102 ? 9.283 -2.150 -17.764 1.00 89.31 102 ARG A O 1
ATOM 764 N N . ILE A 1 103 ? 9.033 -2.943 -15.691 1.00 89.25 103 ILE A N 1
ATOM 765 C CA . ILE A 1 103 ? 8.479 -1.692 -15.157 1.00 89.25 103 ILE A CA 1
ATOM 766 C C . ILE A 1 103 ? 9.551 -0.598 -15.147 1.00 89.25 103 ILE A C 1
ATOM 768 O O . ILE A 1 103 ? 9.239 0.536 -15.507 1.00 89.25 103 ILE A O 1
ATOM 772 N N . ALA A 1 104 ? 10.789 -0.912 -14.768 1.00 87.81 104 ALA A N 1
ATOM 773 C CA . ALA A 1 104 ? 11.892 0.042 -14.802 1.00 87.81 104 ALA A CA 1
ATOM 774 C C . ALA A 1 104 ? 12.119 0.562 -16.229 1.00 87.81 104 ALA A C 1
ATOM 776 O O . ALA A 1 104 ? 12.086 1.773 -16.437 1.00 87.81 104 ALA A O 1
ATOM 777 N N . GLU A 1 105 ? 12.208 -0.341 -17.209 1.00 87.88 105 GLU A N 1
ATOM 778 C CA . GLU A 1 105 ? 12.375 -0.009 -18.627 1.00 87.88 105 GLU A CA 1
ATOM 779 C C . GLU A 1 105 ? 11.258 0.919 -19.137 1.00 87.88 105 GLU A C 1
ATOM 781 O O . GLU A 1 105 ? 11.523 1.980 -19.711 1.00 87.88 105 GLU A O 1
ATOM 786 N N . LEU A 1 106 ? 9.999 0.591 -18.829 1.00 87.19 106 LEU A N 1
ATOM 787 C CA . LEU A 1 106 ? 8.830 1.400 -19.198 1.00 87.19 106 LEU A CA 1
ATOM 788 C C . LEU A 1 106 ? 8.834 2.809 -18.583 1.00 87.19 106 LEU A C 1
ATOM 790 O O . LEU A 1 106 ? 8.139 3.699 -19.081 1.00 87.19 106 LEU A O 1
ATOM 794 N N . ASN A 1 107 ? 9.566 3.015 -17.487 1.00 86.06 107 ASN A N 1
ATOM 795 C CA . ASN A 1 107 ? 9.598 4.275 -16.749 1.00 86.06 107 ASN A CA 1
ATOM 796 C C . ASN A 1 107 ? 10.971 4.988 -16.831 1.00 86.06 107 ASN A C 1
ATOM 798 O O . ASN A 1 107 ? 11.109 6.054 -16.233 1.00 86.06 107 ASN A O 1
ATOM 802 N N . SER A 1 108 ? 11.936 4.486 -17.620 1.00 76.06 108 SER A N 1
ATOM 803 C CA . SER A 1 108 ? 13.330 4.983 -17.727 1.00 76.06 108 SER A CA 1
ATOM 804 C C . SER A 1 108 ? 13.484 6.481 -18.027 1.00 76.06 108 SER A C 1
ATOM 806 O O . SER A 1 108 ? 14.475 7.088 -17.638 1.00 76.06 108 SER A O 1
ATOM 808 N N . GLY A 1 109 ? 12.512 7.096 -18.709 1.00 69.12 109 GLY A N 1
ATOM 809 C CA . GLY A 1 109 ? 12.513 8.528 -19.056 1.00 69.12 109 GLY A CA 1
ATOM 810 C C . GLY A 1 109 ? 11.564 9.393 -18.220 1.00 69.12 109 GLY A C 1
ATOM 811 O O . GLY A 1 109 ? 11.499 10.605 -18.408 1.00 69.12 109 GLY A O 1
ATOM 812 N N . ARG A 1 110 ? 10.800 8.792 -17.301 1.00 61.84 110 ARG A N 1
ATOM 813 C CA . ARG A 1 110 ? 9.860 9.496 -16.416 1.00 61.84 110 ARG A CA 1
ATOM 814 C C . ARG A 1 110 ? 10.534 9.656 -15.063 1.00 61.84 110 ARG A C 1
ATOM 816 O O . ARG A 1 110 ? 10.269 8.894 -14.138 1.00 61.84 110 ARG A O 1
ATOM 823 N N . GLY A 1 111 ? 11.483 10.586 -14.996 1.00 52.59 111 GLY A N 1
ATOM 824 C CA . GLY A 1 111 ? 12.367 10.750 -13.848 1.00 52.59 111 GLY A CA 1
ATOM 825 C C . GLY A 1 111 ? 11.629 10.746 -12.508 1.00 52.59 111 GLY A C 1
ATOM 826 O O . GLY A 1 111 ? 10.701 11.523 -12.293 1.00 52.59 111 GLY A O 1
ATOM 827 N N . ASN A 1 112 ? 12.087 9.898 -11.586 1.00 49.41 112 ASN A N 1
ATOM 828 C CA . ASN A 1 112 ? 12.176 10.296 -10.190 1.00 49.41 112 ASN A CA 1
ATOM 829 C C . ASN A 1 112 ? 13.253 9.498 -9.447 1.00 49.41 112 ASN A C 1
ATOM 831 O O . ASN A 1 112 ? 13.344 8.272 -9.527 1.00 49.41 112 ASN A O 1
ATOM 835 N N . THR A 1 113 ? 14.080 10.234 -8.719 1.00 47.91 113 THR A N 1
ATOM 836 C CA . THR A 1 113 ? 15.313 9.799 -8.069 1.00 47.91 113 THR A CA 1
ATOM 837 C C . THR A 1 113 ? 15.028 8.755 -6.990 1.00 47.91 113 THR A C 1
ATOM 839 O O . THR A 1 113 ? 14.381 9.053 -5.985 1.00 47.91 113 THR A O 1
ATOM 842 N N . THR A 1 114 ? 15.549 7.536 -7.138 1.00 49.06 114 THR A N 1
ATOM 843 C CA . THR A 1 114 ? 15.654 6.606 -6.005 1.00 49.06 114 THR A CA 1
ATOM 844 C C . THR A 1 114 ? 17.102 6.161 -5.870 1.00 49.06 114 THR A C 1
ATOM 846 O O . THR A 1 114 ? 17.647 5.532 -6.768 1.00 49.06 114 THR A O 1
ATOM 849 N N . ARG A 1 115 ? 17.733 6.525 -4.747 1.00 41.16 115 ARG A N 1
ATOM 850 C CA . ARG A 1 115 ? 19.054 6.015 -4.358 1.00 41.16 115 ARG A CA 1
ATOM 851 C C . ARG A 1 115 ? 18.984 4.491 -4.174 1.00 41.16 115 ARG A C 1
ATOM 853 O O . ARG A 1 115 ? 18.008 4.029 -3.575 1.00 41.16 115 ARG A O 1
ATOM 860 N N . PRO A 1 116 ? 19.998 3.732 -4.625 1.00 38.47 116 PRO A N 1
ATOM 861 C CA . PRO A 1 116 ? 20.075 2.304 -4.357 1.00 38.47 116 PRO A CA 1
ATOM 862 C C . PRO A 1 116 ? 20.207 2.092 -2.845 1.00 38.47 116 PRO A C 1
ATOM 864 O O . PRO A 1 116 ? 21.039 2.725 -2.195 1.00 38.47 116 PRO A O 1
ATOM 867 N N . ILE A 1 117 ? 19.355 1.242 -2.271 1.00 43.50 117 ILE A N 1
ATOM 868 C CA . ILE A 1 117 ? 19.513 0.790 -0.887 1.00 43.50 117 ILE A CA 1
ATOM 869 C C . ILE A 1 117 ? 20.377 -0.463 -0.958 1.00 43.50 117 ILE A C 1
ATOM 871 O O . ILE A 1 117 ? 19.936 -1.501 -1.451 1.00 43.50 117 ILE A O 1
ATOM 875 N N . THR A 1 118 ? 21.626 -0.337 -0.515 1.00 39.91 118 THR A N 1
ATOM 876 C CA . THR A 1 118 ? 22.576 -1.439 -0.379 1.00 39.91 118 THR A CA 1
ATOM 877 C C . THR A 1 118 ? 21.950 -2.533 0.480 1.00 39.91 118 THR A C 1
ATOM 879 O O . THR A 1 118 ? 21.747 -2.367 1.681 1.00 39.91 118 THR A O 1
ATOM 882 N N . SER A 1 119 ? 21.620 -3.659 -0.148 1.00 43.34 119 SER A N 1
ATOM 883 C CA . SER A 1 119 ? 21.239 -4.893 0.529 1.00 43.34 119 SER A CA 1
ATOM 884 C C . SER A 1 119 ? 22.481 -5.501 1.181 1.00 43.34 119 SER A C 1
ATOM 886 O O . SER A 1 119 ? 23.082 -6.424 0.636 1.00 43.34 119 SER A O 1
ATOM 888 N N . GLN A 1 120 ? 22.873 -5.005 2.350 1.00 36.25 120 GLN A N 1
ATOM 889 C CA . GLN A 1 120 ? 23.686 -5.794 3.270 1.00 36.25 120 GLN A CA 1
ATOM 890 C C . GLN A 1 120 ? 22.900 -6.007 4.558 1.00 36.25 120 GLN A C 1
ATOM 892 O O . GLN A 1 120 ? 22.553 -5.064 5.266 1.00 36.25 120 GLN A O 1
ATOM 897 N N . ARG A 1 121 ? 22.569 -7.276 4.825 1.00 35.53 121 ARG A N 1
ATOM 898 C CA . ARG A 1 121 ? 22.166 -7.719 6.159 1.00 35.53 121 ARG A CA 1
ATOM 899 C C . ARG A 1 121 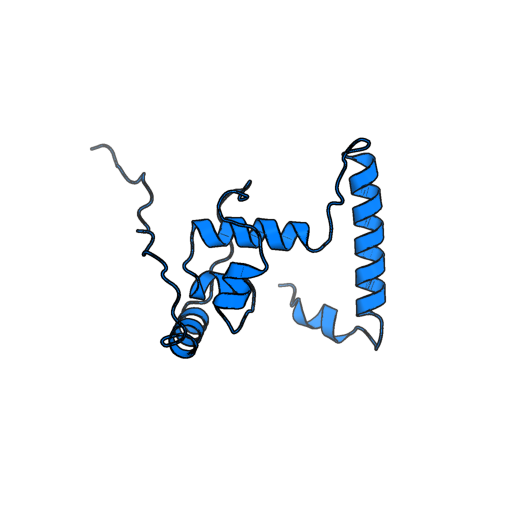? 23.400 -7.616 7.063 1.00 35.53 121 ARG A C 1
ATOM 901 O O . ARG A 1 121 ? 24.427 -8.178 6.690 1.00 35.53 121 ARG A O 1
ATOM 908 N N . PRO A 1 122 ? 23.330 -6.973 8.234 1.00 38.41 122 PRO A N 1
ATOM 909 C CA . PRO 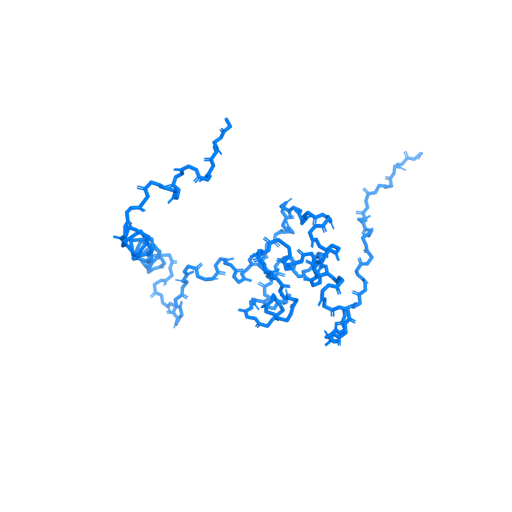A 1 122 ? 24.336 -7.178 9.260 1.00 38.41 122 PRO A CA 1
ATOM 910 C C . PRO A 1 122 ? 24.022 -8.500 9.971 1.00 38.41 122 PRO A C 1
ATOM 912 O O . PRO A 1 122 ? 22.952 -8.629 10.567 1.00 38.41 122 PRO A O 1
ATOM 915 N N . GLY A 1 123 ? 24.927 -9.478 9.890 1.00 41.41 123 GLY A N 1
ATOM 916 C CA . GLY A 1 123 ? 24.886 -10.646 10.774 1.00 41.41 123 GLY A CA 1
ATOM 917 C C . GLY A 1 123 ? 25.221 -11.999 10.155 1.00 41.41 123 GLY A C 1
ATOM 918 O O . GLY A 1 123 ? 24.448 -12.918 10.362 1.00 41.41 123 GLY A O 1
ATOM 919 N N . ASP A 1 124 ? 26.359 -12.128 9.470 1.00 38.00 124 ASP A N 1
ATOM 920 C CA . ASP A 1 124 ? 27.058 -13.415 9.310 1.00 38.00 124 ASP A CA 1
ATOM 921 C C . ASP A 1 124 ? 28.530 -13.202 9.709 1.00 38.00 124 ASP A C 1
ATOM 923 O O . ASP A 1 124 ? 29.436 -13.169 8.881 1.00 38.00 124 ASP A O 1
ATOM 927 N N . ALA A 1 125 ? 28.757 -12.944 10.999 1.00 39.56 125 ALA A N 1
ATOM 928 C CA . ALA A 1 125 ? 30.076 -13.063 11.610 1.00 39.56 125 ALA A CA 1
ATOM 929 C C . ALA A 1 125 ? 30.109 -14.402 12.353 1.00 39.56 125 ALA A C 1
ATOM 931 O O . ALA A 1 125 ? 29.569 -14.528 13.451 1.00 39.56 125 ALA A O 1
ATOM 932 N N . THR A 1 126 ? 30.695 -15.412 11.718 1.00 46.34 126 THR A N 1
ATOM 933 C CA . THR A 1 126 ? 31.069 -16.672 12.367 1.00 46.34 126 THR A CA 1
ATOM 934 C C . THR A 1 126 ? 32.251 -16.401 13.303 1.00 46.34 126 THR A C 1
ATOM 936 O O . THR A 1 126 ? 33.220 -15.788 12.851 1.00 46.34 126 THR A O 1
ATOM 939 N N . PRO A 1 127 ? 32.228 -16.831 14.576 1.00 52.78 127 PRO A N 1
ATOM 940 C CA . PRO A 1 127 ? 33.426 -16.817 15.401 1.00 52.78 127 PRO A CA 1
ATOM 941 C C . PRO A 1 127 ? 34.340 -17.976 14.979 1.00 52.78 127 PRO A C 1
ATOM 943 O O . PRO A 1 127 ? 33.895 -19.123 14.900 1.00 52.78 127 PRO A O 1
ATOM 946 N N . GLY A 1 128 ? 35.592 -17.641 14.666 1.00 52.06 128 GLY A N 1
ATOM 947 C CA . GLY A 1 128 ? 36.721 -18.573 14.657 1.00 52.06 128 GLY A CA 1
ATOM 948 C C . GLY A 1 128 ? 37.410 -18.605 16.012 1.00 52.06 128 GLY A C 1
ATOM 949 O O . GLY A 1 128 ? 37.176 -17.665 16.807 1.00 52.06 128 GLY A O 1
#

Mean predicted aligned error: 12.03 Å

Secondary structure (DSSP, 8-state):
---THHHHTTPPTTHHHHHHHHHHHHHHHHHHHH-TT-SS---HHHHHHHHHHHHHHHS-HHHHHHHHT-S-HHHHHHSS--GGG--SPPPSSPPPHHHHHHHHHHHTTS-----------S------

Foldseek 3Di:
DDPVVVVVVVQDVCSVVVVQVVVQVVQQVVCCVVPVPDPDDDGPCNVVQQLLLLQVVPDDLLFQCQVSVHLASCCSQPPHHHVVSHPDDRDPDGGDPVSSVNSCVVCVPVDDDDDDDDPDDPDDDDDD